Protein AF-A0A966THP9-F1 (afdb_monomer_lite)

Secondary structure (DSSP, 8-state):
---------------HHHHHHHHHTTPPPHHHHTT--SSS-EEEE-TTS-EEEEEE-HHHHHHHHHHHHHT-

Foldseek 3Di:
DDPPCPDDDDDLDDDPVRVVVCVVVVNDDPCRVQVPDDPPWDFDADPVRHTPDTRDDPVVVVVVVVVVVVVD

pLDDT: mean 84.77, std 14.34, range [37.06, 97.12]

Radius of gyration: 16.44 Å; chains: 1; bounding box: 37×34×40 Å

Sequence (72 aa):
MTDLLIGHWSHVYYSKEAEKNRVEKSIPGYSQLYDVQSFPTLYLLDKDKRIIAKKLSYEQMDEIIQLKKKGQ

Structure (mmCIF, N/CA/C/O backbone):
data_AF-A0A966THP9-F1
#
_entry.id   AF-A0A966THP9-F1
#
loop_
_atom_site.group_PDB
_atom_site.id
_atom_site.type_symbol
_atom_site.label_atom_id
_atom_site.label_alt_id
_atom_site.label_comp_id
_atom_site.label_asym_id
_atom_site.label_entity_id
_atom_site.label_seq_id
_atom_site.pdbx_PDB_ins_code
_atom_site.Cartn_x
_atom_site.Cartn_y
_atom_site.Cartn_z
_atom_site.occupancy
_atom_site.B_iso_or_equiv
_atom_site.auth_seq_id
_atom_site.auth_comp_id
_atom_site.auth_asym_id
_atom_site.auth_atom_id
_atom_site.pdbx_PDB_model_num
ATOM 1 N N . MET A 1 1 ? -13.674 -28.982 9.582 1.00 37.06 1 MET A N 1
ATOM 2 C CA . MET A 1 1 ? -12.304 -28.534 9.895 1.00 37.06 1 MET A CA 1
ATOM 3 C C . MET A 1 1 ? -11.724 -28.042 8.578 1.00 37.06 1 MET A C 1
ATOM 5 O O . MET A 1 1 ? -11.234 -28.841 7.800 1.00 37.06 1 MET A O 1
ATOM 9 N N . THR A 1 2 ? -12.014 -26.794 8.210 1.00 38.97 2 THR A N 1
ATOM 10 C CA . THR A 1 2 ? -11.629 -26.239 6.904 1.00 38.97 2 THR A CA 1
ATOM 11 C C . THR A 1 2 ? -10.259 -25.607 7.046 1.00 38.97 2 THR A C 1
ATOM 13 O O . THR A 1 2 ? -10.134 -24.573 7.705 1.00 38.97 2 THR A O 1
ATOM 16 N N . ASP A 1 3 ? -9.256 -26.251 6.460 1.00 45.91 3 ASP A N 1
ATOM 17 C CA . ASP A 1 3 ? -7.905 -25.722 6.342 1.00 45.91 3 ASP A CA 1
ATOM 18 C C . ASP A 1 3 ? -7.959 -24.344 5.677 1.00 45.91 3 ASP A C 1
ATOM 20 O O . ASP A 1 3 ? -8.306 -24.194 4.503 1.00 45.91 3 ASP A O 1
ATOM 24 N N . LEU A 1 4 ? -7.646 -23.310 6.457 1.00 51.41 4 LEU A N 1
ATOM 25 C CA . LEU A 1 4 ? -7.301 -21.999 5.933 1.00 51.41 4 LEU A CA 1
ATOM 26 C C . LEU A 1 4 ? -6.034 -22.203 5.104 1.00 51.41 4 LEU A C 1
ATOM 28 O O . LEU A 1 4 ? -4.944 -22.305 5.660 1.00 51.41 4 LEU A O 1
ATOM 32 N N . LEU A 1 5 ? -6.185 -22.309 3.783 1.00 50.38 5 LEU A N 1
ATOM 33 C CA . LEU A 1 5 ? -5.079 -22.303 2.830 1.00 50.38 5 LEU A CA 1
ATOM 34 C C . LEU A 1 5 ? -4.345 -20.961 2.966 1.00 50.38 5 LEU A C 1
ATOM 36 O O . LEU A 1 5 ? -4.629 -20.005 2.243 1.00 50.38 5 LEU A O 1
ATOM 40 N N . ILE A 1 6 ? -3.415 -20.870 3.919 1.00 60.97 6 ILE A N 1
ATOM 41 C CA . ILE A 1 6 ? -2.391 -19.831 3.944 1.00 60.97 6 ILE A CA 1
ATOM 42 C C . ILE A 1 6 ? -1.553 -20.114 2.700 1.00 60.97 6 ILE A C 1
ATOM 44 O O . ILE A 1 6 ? -0.730 -21.026 2.682 1.00 60.97 6 ILE A O 1
ATOM 48 N N . GLY A 1 7 ? -1.925 -19.436 1.613 1.00 61.78 7 GLY A N 1
ATOM 49 C CA . GLY A 1 7 ? -1.485 -19.741 0.259 1.00 61.78 7 GLY A CA 1
ATOM 50 C C . GLY A 1 7 ? 0.032 -19.839 0.154 1.00 61.78 7 GLY A C 1
ATOM 51 O O . GLY A 1 7 ? 0.760 -19.173 0.889 1.00 61.78 7 GLY A O 1
ATOM 52 N N . HIS A 1 8 ? 0.483 -20.690 -0.769 1.00 62.31 8 HIS A N 1
ATOM 53 C CA . HIS A 1 8 ? 1.888 -20.910 -1.092 1.00 62.31 8 HIS A CA 1
ATOM 54 C C . HIS A 1 8 ? 2.711 -19.620 -1.022 1.00 62.31 8 HIS A C 1
ATOM 56 O O . HIS A 1 8 ? 2.299 -18.580 -1.542 1.00 62.31 8 HIS A O 1
ATOM 62 N N . TRP A 1 9 ? 3.892 -19.708 -0.407 1.00 71.69 9 TRP A N 1
ATOM 63 C CA . TRP A 1 9 ? 4.861 -18.620 -0.409 1.00 71.69 9 TRP A CA 1
ATOM 64 C C . TRP A 1 9 ? 5.117 -18.162 -1.849 1.00 71.69 9 TRP A C 1
ATOM 66 O O . TRP A 1 9 ? 5.672 -18.903 -2.661 1.00 71.69 9 TRP A O 1
ATOM 76 N N . SER A 1 10 ? 4.696 -16.939 -2.171 1.00 69.62 10 SER A N 1
ATOM 77 C CA . SER A 1 10 ? 4.969 -16.345 -3.474 1.00 69.62 10 SER A CA 1
ATOM 78 C C . SER A 1 10 ? 6.399 -15.822 -3.471 1.00 69.62 10 SER A C 1
ATOM 80 O O . SER A 1 10 ? 6.746 -14.941 -2.685 1.00 69.62 10 SER A O 1
ATOM 82 N N . HIS A 1 11 ? 7.240 -16.341 -4.361 1.00 73.81 11 HIS A N 1
ATOM 83 C CA . HIS A 1 11 ? 8.583 -15.811 -4.558 1.00 73.81 11 HIS A CA 1
ATOM 84 C C . HIS A 1 11 ? 8.490 -14.404 -5.172 1.00 73.81 11 HIS A C 1
ATOM 86 O O . HIS A 1 11 ? 8.036 -14.247 -6.301 1.00 73.81 11 HIS A O 1
ATOM 92 N N . VAL A 1 12 ? 8.882 -13.377 -4.414 1.00 73.69 12 VAL A N 1
ATOM 93 C CA . VAL A 1 12 ? 8.797 -11.957 -4.823 1.00 73.69 12 VAL A CA 1
ATOM 94 C C . VAL A 1 12 ? 10.123 -11.380 -5.325 1.00 73.69 12 VAL A C 1
ATOM 96 O O . VAL A 1 12 ? 10.189 -10.201 -5.671 1.00 73.69 12 VAL A O 1
ATOM 99 N N . TYR A 1 13 ? 11.187 -12.184 -5.347 1.00 81.56 13 TYR A N 1
ATOM 100 C CA . TYR A 1 13 ? 12.496 -11.751 -5.820 1.00 81.56 13 TYR A CA 1
ATOM 101 C C . TYR A 1 13 ? 12.566 -11.758 -7.353 1.00 81.56 13 TYR A C 1
ATOM 103 O O . TYR A 1 13 ? 12.060 -12.663 -8.015 1.00 81.56 13 TYR A O 1
ATOM 111 N N . TYR A 1 14 ? 13.239 -10.748 -7.900 1.00 82.38 14 TYR A N 1
ATOM 112 C CA . TYR A 1 14 ? 13.557 -10.630 -9.318 1.00 82.38 14 TYR A CA 1
ATOM 113 C C . TYR A 1 14 ? 15.076 -10.656 -9.496 1.00 82.38 14 TYR A C 1
ATOM 115 O O . TYR A 1 14 ? 15.802 -9.981 -8.762 1.00 82.38 14 TYR A O 1
ATOM 123 N N . SER A 1 15 ? 15.567 -11.387 -10.501 1.00 91.69 15 SER A N 1
ATOM 124 C CA . SER A 1 15 ? 16.956 -11.233 -10.942 1.00 91.69 15 SER A CA 1
ATOM 125 C C . SER A 1 15 ? 17.186 -9.815 -11.479 1.00 91.69 15 SER A C 1
ATOM 127 O O . SER A 1 15 ? 16.246 -9.138 -11.904 1.00 91.69 15 SER A O 1
ATOM 129 N N . LYS A 1 16 ? 18.447 -9.364 -11.521 1.00 93.00 16 LYS A N 1
ATOM 130 C CA . LYS A 1 16 ? 18.797 -8.049 -12.093 1.00 93.00 16 LYS A CA 1
ATOM 131 C C . LYS A 1 16 ? 18.321 -7.892 -13.544 1.00 93.00 16 LYS A C 1
ATOM 133 O O . LYS A 1 16 ? 17.926 -6.805 -13.949 1.00 93.00 16 LYS A O 1
ATOM 138 N N . GLU A 1 17 ? 18.333 -8.977 -14.314 1.00 94.75 17 GLU A N 1
ATOM 139 C CA . GLU A 1 17 ? 17.846 -8.994 -15.696 1.00 94.75 17 GLU A CA 1
ATOM 140 C C . GLU A 1 17 ? 16.320 -8.867 -15.767 1.00 94.75 17 GLU A C 1
ATOM 142 O O . GLU A 1 17 ? 15.803 -8.076 -16.553 1.00 94.75 17 GLU A O 1
ATOM 147 N N . ALA A 1 18 ? 15.587 -9.594 -14.917 1.00 92.38 18 ALA A N 1
ATOM 148 C CA . ALA A 1 18 ? 14.131 -9.496 -14.845 1.00 92.38 18 ALA A CA 1
ATOM 149 C C . ALA A 1 18 ? 13.673 -8.099 -14.391 1.00 92.38 18 ALA A C 1
ATOM 151 O O . ALA A 1 18 ? 12.711 -7.558 -14.936 1.00 92.38 18 ALA A O 1
ATOM 152 N N . GLU A 1 19 ? 14.392 -7.498 -13.440 1.00 91.62 19 GLU A N 1
ATOM 153 C CA . GLU A 1 19 ? 14.201 -6.113 -13.008 1.00 91.62 19 GLU A CA 1
ATOM 154 C C . GLU A 1 19 ? 14.376 -5.137 -14.177 1.00 91.62 19 GLU A C 1
ATOM 156 O O . GLU A 1 19 ? 13.473 -4.351 -14.466 1.00 91.62 19 GLU A O 1
ATOM 161 N N . LYS A 1 20 ? 15.500 -5.237 -14.897 1.00 94.69 20 LYS A N 1
ATOM 162 C CA . LYS A 1 20 ? 15.799 -4.393 -16.059 1.00 94.69 20 LYS A CA 1
ATOM 163 C C . LYS A 1 20 ? 14.707 -4.502 -17.126 1.00 94.69 20 LYS A C 1
ATOM 165 O O . LYS A 1 20 ? 14.159 -3.485 -17.537 1.00 94.69 20 LYS A O 1
ATOM 170 N N . ASN A 1 21 ? 14.322 -5.724 -17.493 1.00 95.69 21 ASN A N 1
ATOM 171 C CA . ASN A 1 21 ? 13.265 -5.975 -18.475 1.00 95.69 21 ASN A CA 1
ATOM 172 C C . ASN A 1 21 ? 11.914 -5.373 -18.054 1.00 95.69 21 ASN A C 1
ATOM 174 O O . ASN A 1 21 ? 11.145 -4.915 -18.899 1.00 95.69 21 ASN A O 1
ATOM 178 N N . ARG A 1 22 ? 11.594 -5.389 -16.753 1.00 93.38 22 ARG A N 1
ATOM 179 C CA . ARG A 1 22 ? 10.362 -4.793 -16.220 1.00 93.38 22 ARG A CA 1
ATOM 180 C C . ARG A 1 22 ? 10.386 -3.268 -16.337 1.00 93.38 22 ARG A C 1
ATOM 182 O O . ARG A 1 22 ? 9.407 -2.682 -16.798 1.00 93.38 22 ARG A O 1
ATOM 189 N N . VAL A 1 23 ? 11.505 -2.650 -15.951 1.00 93.44 23 VAL A N 1
ATOM 190 C CA . VAL A 1 23 ? 11.715 -1.196 -16.019 1.00 93.44 23 VAL A CA 1
ATOM 191 C C . VAL A 1 23 ? 11.687 -0.701 -17.466 1.00 93.44 23 VAL A C 1
ATOM 193 O O . VAL A 1 23 ? 11.005 0.276 -17.752 1.00 93.44 23 VAL A O 1
ATOM 196 N N . GLU A 1 24 ? 12.344 -1.400 -18.395 1.00 96.69 24 GLU A N 1
ATOM 197 C CA . GLU A 1 24 ? 12.331 -1.063 -19.829 1.00 96.69 24 GLU A CA 1
ATOM 198 C C . GLU A 1 24 ? 10.920 -1.109 -20.426 1.00 96.69 24 GLU A C 1
ATOM 200 O O . GLU A 1 24 ? 10.559 -0.278 -21.256 1.00 96.69 24 GLU A O 1
ATOM 205 N N . LYS A 1 25 ? 10.078 -2.032 -19.948 1.00 97.12 25 LYS A N 1
ATOM 206 C CA . LYS A 1 25 ? 8.657 -2.111 -20.315 1.00 97.12 25 LYS A CA 1
ATOM 207 C C . LYS A 1 25 ? 7.772 -1.116 -19.561 1.00 97.12 25 LYS A C 1
ATOM 209 O O . LYS A 1 25 ? 6.556 -1.163 -19.717 1.00 97.12 25 LYS A O 1
ATOM 214 N N . SER A 1 26 ? 8.354 -0.237 -18.741 1.00 95.19 26 SER A N 1
ATOM 215 C CA . SER A 1 26 ? 7.636 0.738 -17.910 1.00 95.19 26 SER A CA 1
ATOM 216 C C . SER A 1 26 ? 6.566 0.102 -17.013 1.00 95.19 26 SER A C 1
ATOM 218 O O . SER A 1 26 ? 5.540 0.711 -16.715 1.00 95.19 26 SER A O 1
ATOM 220 N N . ILE A 1 27 ? 6.797 -1.139 -16.574 1.00 93.38 27 ILE A N 1
ATOM 221 C CA . ILE A 1 27 ? 5.895 -1.837 -15.659 1.00 93.38 27 ILE A CA 1
ATOM 222 C C . ILE A 1 27 ? 6.250 -1.409 -14.224 1.00 93.38 27 ILE A C 1
ATOM 224 O O . ILE A 1 27 ? 7.384 -1.639 -13.784 1.00 93.38 27 ILE A O 1
ATOM 228 N N . PRO A 1 28 ? 5.309 -0.814 -13.470 1.00 92.69 28 PRO A N 1
ATOM 229 C CA . PRO A 1 28 ? 5.586 -0.326 -12.128 1.00 92.69 28 PRO A CA 1
ATOM 230 C C . PRO A 1 28 ? 5.893 -1.474 -11.159 1.00 92.69 28 PRO A C 1
ATOM 232 O O . PRO A 1 28 ? 5.226 -2.509 -11.150 1.00 92.69 28 PRO A O 1
ATOM 235 N N . GLY A 1 29 ? 6.915 -1.281 -10.326 1.00 90.62 29 GLY A N 1
ATOM 236 C CA . GLY A 1 29 ? 7.246 -2.201 -9.237 1.00 90.62 29 GLY A CA 1
ATOM 237 C C . GLY A 1 29 ? 6.326 -2.030 -8.024 1.00 90.62 29 GLY A C 1
ATOM 238 O O . GLY A 1 29 ? 5.583 -1.054 -7.917 1.00 90.62 29 GLY A O 1
ATOM 239 N N . TYR A 1 30 ? 6.422 -2.943 -7.052 1.00 88.62 30 TYR A N 1
ATOM 240 C CA . TYR A 1 30 ? 5.599 -2.892 -5.836 1.00 88.62 30 TYR A CA 1
ATOM 241 C C . TYR A 1 30 ? 5.741 -1.572 -5.066 1.00 88.62 30 TYR A C 1
ATOM 243 O O . TYR A 1 30 ? 4.735 -0.997 -4.665 1.00 88.62 30 TYR A O 1
ATOM 251 N N . SER A 1 31 ? 6.955 -1.032 -4.925 1.00 90.44 31 SER A N 1
ATOM 252 C CA . SER A 1 31 ? 7.157 0.248 -4.232 1.00 90.44 31 SER A CA 1
ATOM 253 C C . SER A 1 31 ? 6.399 1.406 -4.890 1.00 90.44 31 SER A C 1
ATOM 255 O O . SER A 1 31 ? 5.894 2.277 -4.192 1.00 90.44 31 SER A O 1
ATOM 257 N N . GLN A 1 32 ? 6.267 1.395 -6.220 1.00 92.44 32 GLN 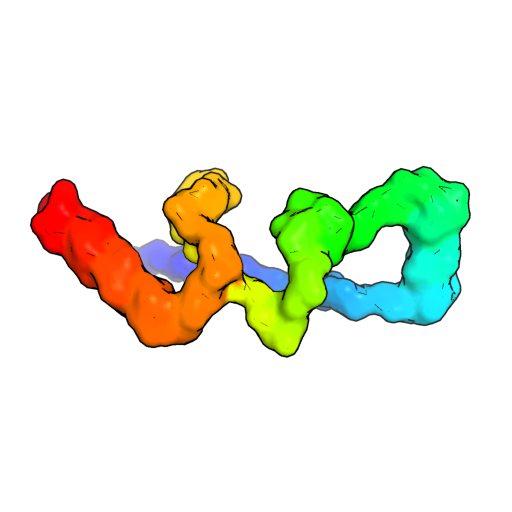A N 1
ATOM 258 C CA . GLN A 1 32 ? 5.497 2.399 -6.959 1.00 92.44 32 GLN A CA 1
ATOM 259 C C . GLN A 1 32 ? 3.992 2.149 -6.829 1.00 92.44 32 GLN A C 1
ATOM 261 O O . GLN A 1 32 ? 3.245 3.071 -6.522 1.00 92.44 32 GLN A O 1
ATOM 266 N N . LEU A 1 33 ? 3.553 0.898 -7.010 1.00 92.38 33 LEU A N 1
ATOM 267 C CA . LEU A 1 33 ? 2.142 0.506 -6.904 1.00 92.38 33 LEU A CA 1
ATOM 268 C C . LEU A 1 33 ? 1.538 0.812 -5.527 1.00 92.38 33 LEU A C 1
ATOM 270 O O . LEU A 1 33 ? 0.351 1.119 -5.429 1.00 92.38 33 LEU A O 1
ATOM 274 N N . TYR A 1 34 ? 2.348 0.724 -4.471 1.00 92.00 34 TYR A N 1
ATOM 275 C CA . TYR A 1 34 ? 1.904 0.913 -3.092 1.00 92.00 34 TYR A CA 1
ATOM 276 C C . TYR A 1 34 ? 2.325 2.255 -2.469 1.00 92.00 34 TYR A C 1
ATOM 278 O O . TYR A 1 34 ? 1.961 2.501 -1.319 1.00 92.00 34 TYR A O 1
ATOM 286 N N . ASP A 1 35 ? 3.016 3.139 -3.201 1.00 92.50 35 ASP A N 1
ATOM 287 C CA . ASP A 1 35 ? 3.575 4.404 -2.675 1.00 92.50 35 ASP A CA 1
ATOM 288 C C . ASP A 1 35 ? 4.441 4.180 -1.415 1.00 92.50 35 ASP A C 1
ATOM 290 O O . ASP A 1 35 ? 4.213 4.730 -0.332 1.00 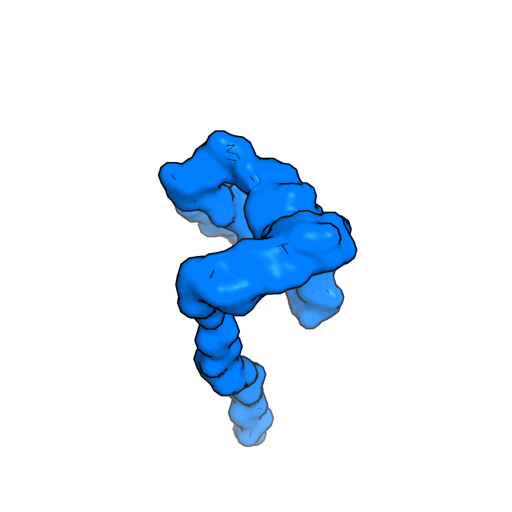92.50 35 ASP A O 1
ATOM 294 N N . VAL A 1 36 ? 5.428 3.292 -1.549 1.00 92.81 36 VAL A N 1
ATOM 295 C CA . VAL A 1 36 ? 6.390 2.974 -0.489 1.00 92.81 36 VAL A CA 1
ATOM 296 C C . VAL A 1 36 ? 7.520 3.997 -0.515 1.00 92.81 36 VAL A C 1
ATOM 298 O O . VAL A 1 36 ? 8.274 4.074 -1.482 1.00 92.81 36 VAL A O 1
ATOM 301 N N . GLN A 1 37 ? 7.648 4.759 0.571 1.00 92.12 37 GLN A N 1
ATOM 302 C CA . GLN A 1 37 ? 8.638 5.837 0.712 1.00 92.12 37 GLN A CA 1
ATOM 303 C C . GLN A 1 37 ? 9.783 5.473 1.666 1.00 92.12 37 GLN A C 1
ATOM 305 O O . GLN A 1 37 ? 10.864 6.048 1.589 1.00 92.12 37 GLN A O 1
ATOM 310 N N . SER A 1 38 ? 9.559 4.508 2.558 1.00 91.12 38 SER A N 1
ATOM 311 C CA . SER A 1 38 ? 10.534 4.035 3.537 1.00 91.12 38 SER A CA 1
ATOM 312 C C . SER A 1 38 ? 10.390 2.531 3.760 1.00 91.12 38 SER A C 1
ATOM 314 O O . SER A 1 38 ? 9.347 1.934 3.482 1.00 91.12 38 SER A O 1
ATOM 316 N N . PHE A 1 39 ? 11.449 1.901 4.261 1.00 89.88 39 PHE A N 1
ATOM 317 C CA . PHE A 1 39 ? 11.443 0.480 4.592 1.00 89.88 39 PHE A CA 1
ATOM 318 C C . PHE A 1 39 ? 11.782 0.286 6.076 1.00 89.88 39 PHE A C 1
ATOM 320 O O . PHE A 1 39 ? 12.764 0.874 6.533 1.00 89.88 39 PHE A O 1
ATOM 327 N N . PRO A 1 40 ? 11.020 -0.546 6.813 1.00 90.31 40 PRO A N 1
ATOM 328 C CA . PRO A 1 40 ? 9.794 -1.238 6.390 1.00 90.31 40 PRO A CA 1
ATOM 329 C C . PRO A 1 40 ? 8.568 -0.300 6.310 1.00 90.31 40 PRO A C 1
ATOM 331 O O . PRO A 1 40 ? 8.463 0.653 7.073 1.00 90.31 40 PRO A O 1
ATOM 334 N N . THR A 1 41 ? 7.614 -0.603 5.420 1.00 91.94 41 THR A N 1
ATOM 335 C CA . THR A 1 41 ? 6.268 0.009 5.411 1.00 91.94 41 THR A CA 1
ATOM 336 C C . THR A 1 41 ? 5.219 -1.085 5.596 1.00 91.94 41 THR A C 1
ATOM 338 O O . THR A 1 41 ? 5.231 -2.080 4.871 1.00 91.94 41 THR A O 1
ATOM 341 N N . LEU A 1 42 ? 4.294 -0.889 6.539 1.00 92.88 42 LEU A N 1
ATOM 342 C CA . LEU A 1 42 ? 3.233 -1.847 6.852 1.00 92.88 42 LEU A CA 1
ATOM 343 C C . LEU A 1 42 ? 1.871 -1.384 6.311 1.00 92.88 42 LE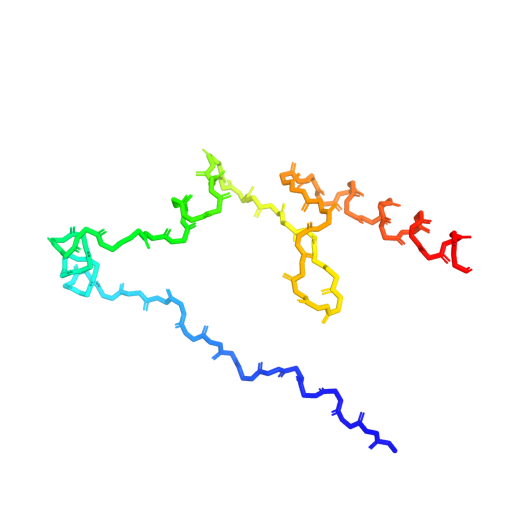U A C 1
ATOM 345 O O . LEU A 1 42 ? 1.505 -0.210 6.409 1.00 92.88 42 LEU A O 1
ATOM 349 N N . TYR A 1 43 ? 1.107 -2.331 5.764 1.00 93.00 43 TYR A N 1
ATOM 350 C CA . TYR A 1 43 ? -0.263 -2.143 5.278 1.00 93.00 43 TYR A CA 1
ATOM 351 C C . TYR A 1 43 ? -1.168 -3.164 5.962 1.00 93.00 43 TYR A C 1
ATOM 353 O O . TYR A 1 43 ? -0.822 -4.342 6.035 1.00 93.00 43 TYR A O 1
ATOM 361 N N . LEU A 1 44 ? -2.332 -2.723 6.436 1.00 92.56 44 LEU A N 1
ATOM 362 C CA . LEU A 1 44 ? -3.351 -3.605 6.998 1.00 92.56 44 LEU A CA 1
ATOM 363 C C . LEU A 1 44 ? -4.464 -3.803 5.970 1.00 92.56 44 LEU A C 1
ATOM 365 O O . LEU A 1 44 ? -4.973 -2.827 5.409 1.00 92.56 44 LEU A O 1
ATOM 369 N N . LEU A 1 45 ? -4.827 -5.061 5.716 1.00 92.50 45 LEU A N 1
ATOM 370 C CA . LEU A 1 45 ? -5.827 -5.446 4.724 1.00 92.50 45 LEU A CA 1
ATOM 371 C C . LEU A 1 45 ? -7.022 -6.137 5.391 1.00 92.50 45 LEU A C 1
ATOM 373 O O . LEU A 1 45 ? -6.871 -6.789 6.423 1.00 92.50 45 LEU A O 1
ATOM 377 N N . ASP A 1 46 ? -8.203 -6.009 4.787 1.00 90.44 46 ASP A N 1
ATOM 378 C CA . ASP A 1 46 ? -9.375 -6.813 5.140 1.00 90.44 46 ASP A CA 1
ATOM 379 C C . ASP A 1 46 ? -9.372 -8.190 4.442 1.00 90.44 46 ASP A C 1
ATOM 381 O O . ASP A 1 46 ? -8.494 -8.517 3.637 1.00 90.44 46 ASP A O 1
ATOM 385 N N . LYS A 1 47 ? -10.393 -9.007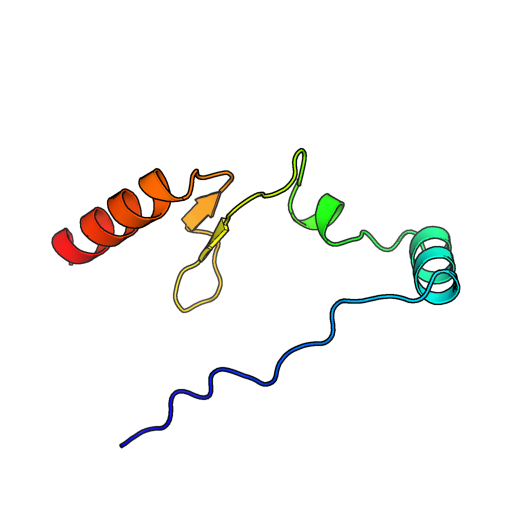 4.733 1.00 90.44 47 LYS A N 1
ATOM 386 C CA . LYS A 1 47 ? -10.581 -10.347 4.144 1.00 90.44 47 LYS A CA 1
ATOM 387 C C . LYS A 1 47 ? -10.706 -10.348 2.613 1.00 90.44 47 LYS A C 1
ATOM 389 O O . LYS A 1 47 ? -10.411 -11.357 1.981 1.00 90.44 47 LYS A O 1
ATOM 394 N N . ASP A 1 48 ? -11.131 -9.233 2.023 1.00 92.50 48 ASP A N 1
ATOM 395 C CA . ASP A 1 48 ? -11.308 -9.068 0.579 1.00 92.50 48 ASP A CA 1
ATOM 396 C C . ASP A 1 48 ? -10.061 -8.424 -0.063 1.00 92.50 48 ASP A C 1
ATOM 398 O O . ASP A 1 48 ? -10.100 -7.994 -1.216 1.00 92.50 48 ASP A O 1
ATOM 402 N N . LYS A 1 49 ? -8.939 -8.371 0.676 1.00 90.31 49 LYS A N 1
ATOM 403 C CA . LYS A 1 49 ? -7.6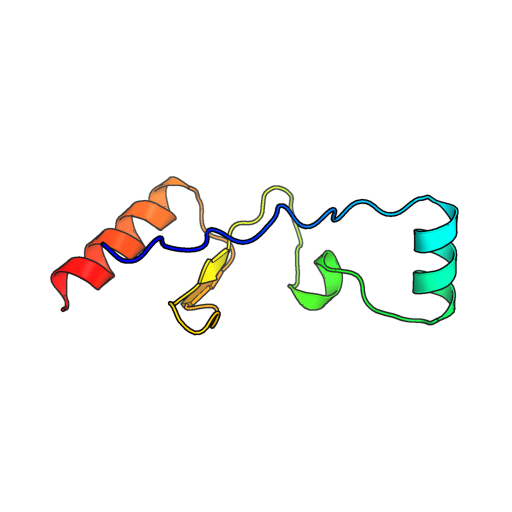52 -7.780 0.276 1.00 90.31 49 LYS A CA 1
ATOM 404 C C . LYS A 1 49 ? -7.723 -6.271 0.016 1.00 90.31 49 LYS A C 1
ATOM 406 O O . LYS A 1 49 ? -6.864 -5.724 -0.680 1.00 90.31 49 LYS A O 1
ATOM 411 N N . ARG A 1 50 ? -8.708 -5.572 0.584 1.00 93.31 50 ARG A N 1
ATOM 412 C CA . ARG A 1 50 ? -8.762 -4.106 0.539 1.00 93.31 50 ARG A CA 1
ATOM 413 C C . ARG A 1 50 ? -7.8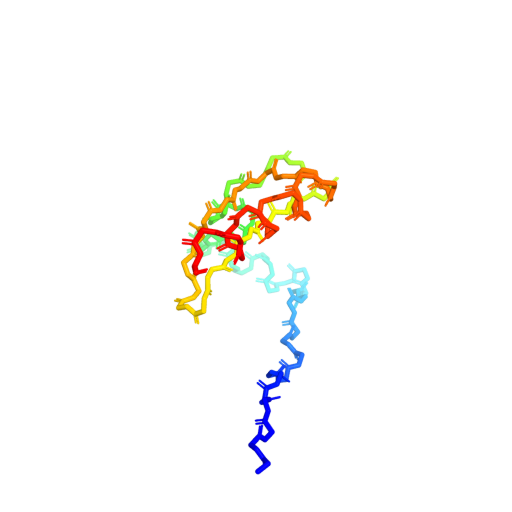76 -3.531 1.627 1.00 93.31 50 ARG A C 1
ATOM 415 O O . ARG A 1 50 ? -7.890 -3.998 2.761 1.00 93.31 50 ARG A O 1
ATOM 422 N N . ILE A 1 51 ? -7.123 -2.491 1.291 1.00 93.62 51 ILE A N 1
ATOM 423 C CA . ILE A 1 51 ? -6.277 -1.792 2.255 1.00 93.62 51 ILE A CA 1
ATOM 424 C C . ILE A 1 51 ? -7.166 -0.954 3.179 1.00 93.62 51 ILE A C 1
ATOM 426 O O . ILE A 1 51 ? -7.826 -0.026 2.716 1.00 93.62 51 ILE A O 1
ATOM 430 N N . ILE A 1 52 ? -7.145 -1.256 4.476 1.00 92.94 52 ILE A N 1
ATOM 431 C CA . ILE A 1 52 ? -7.921 -0.542 5.501 1.00 92.94 52 ILE A CA 1
ATOM 432 C C . ILE A 1 52 ? -7.075 0.435 6.320 1.00 92.94 52 ILE A C 1
ATOM 434 O O . ILE A 1 52 ? -7.623 1.356 6.918 1.00 92.94 52 ILE A O 1
ATOM 438 N N . ALA A 1 53 ? -5.751 0.261 6.326 1.00 92.88 53 ALA A N 1
ATOM 439 C CA . ALA A 1 53 ? -4.802 1.218 6.883 1.00 92.88 53 ALA A CA 1
ATOM 440 C C . ALA A 1 53 ? -3.428 1.088 6.202 1.00 92.88 53 ALA A C 1
ATOM 442 O O . ALA A 1 53 ? -3.064 0.019 5.706 1.00 92.88 53 ALA A O 1
ATOM 443 N N . LYS A 1 54 ? -2.672 2.189 6.153 1.00 92.88 54 LYS A N 1
ATOM 444 C CA . LYS A 1 54 ? -1.382 2.308 5.451 1.00 92.88 54 LYS A CA 1
ATOM 445 C C . LYS A 1 54 ? -0.342 2.938 6.368 1.00 92.88 54 LYS A C 1
ATOM 447 O O . LYS A 1 54 ? -0.709 3.781 7.179 1.00 92.88 54 LYS A O 1
ATOM 452 N N . LYS A 1 55 ? 0.935 2.611 6.145 1.00 90.75 55 LYS A N 1
ATOM 453 C CA . LYS A 1 55 ? 2.096 3.281 6.761 1.00 90.75 55 LYS A CA 1
ATOM 454 C C . LYS A 1 55 ? 2.024 3.292 8.297 1.00 90.75 55 LYS A C 1
ATOM 456 O O . LYS A 1 55 ? 2.352 4.289 8.929 1.00 90.75 55 LYS A O 1
ATOM 461 N N . LEU A 1 56 ? 1.561 2.184 8.875 1.00 89.44 56 LEU A N 1
ATOM 462 C CA . LEU A 1 56 ? 1.438 2.019 10.323 1.00 89.44 56 LEU A CA 1
ATOM 463 C C . LEU A 1 56 ? 2.768 1.592 10.943 1.00 89.44 56 LEU A C 1
ATOM 465 O O . LEU A 1 56 ? 3.525 0.838 10.323 1.00 89.44 56 LEU A O 1
ATOM 469 N N . SER A 1 57 ? 3.006 2.007 12.188 1.00 90.12 57 SER A N 1
ATOM 470 C CA . SER A 1 57 ? 3.950 1.297 13.051 1.00 90.12 57 SER A CA 1
ATOM 471 C C . SER A 1 57 ? 3.382 -0.073 13.439 1.00 90.12 57 SER A C 1
ATOM 473 O O . SER A 1 57 ? 2.185 -0.340 13.293 1.00 90.12 57 SER A O 1
ATOM 475 N N . TYR A 1 58 ? 4.246 -0.952 13.939 1.00 88.00 58 TYR A N 1
ATOM 476 C CA . TYR A 1 58 ? 3.827 -2.271 14.405 1.00 88.00 58 TYR A CA 1
ATOM 477 C C . TYR A 1 58 ? 2.822 -2.174 15.569 1.00 88.00 58 TYR A C 1
ATOM 479 O O . TYR A 1 58 ? 1.826 -2.892 15.595 1.00 88.00 58 TYR A O 1
ATOM 487 N N . GLU A 1 59 ? 3.034 -1.234 16.488 1.00 91.25 59 GLU A N 1
ATOM 488 C CA . GLU A 1 59 ? 2.190 -0.996 17.663 1.00 91.25 59 GLU A CA 1
ATOM 489 C C . GLU A 1 59 ? 0.793 -0.502 17.263 1.00 91.25 59 GLU A C 1
ATOM 491 O O . GLU A 1 59 ? -0.217 -1.044 17.712 1.00 91.25 59 GLU A O 1
ATOM 496 N N . GLN A 1 60 ? 0.722 0.461 16.336 1.00 90.44 60 GLN A N 1
ATOM 497 C CA . GLN A 1 60 ? -0.548 0.984 15.810 1.00 90.44 60 GLN A CA 1
ATOM 498 C C . GLN A 1 60 ? -1.381 -0.098 15.111 1.00 90.44 60 GLN A C 1
ATOM 500 O O . GLN A 1 60 ? -2.609 -0.019 15.043 1.00 90.44 60 GLN A O 1
ATOM 505 N N . MET A 1 61 ? -0.713 -1.114 14.566 1.00 91.44 61 MET A N 1
ATOM 506 C CA . MET A 1 61 ? -1.354 -2.239 13.900 1.00 91.44 61 MET A CA 1
ATOM 507 C C . MET A 1 61 ? -2.221 -3.047 14.869 1.00 91.44 61 MET A C 1
ATOM 509 O O . MET A 1 61 ? -3.371 -3.341 14.536 1.00 91.44 61 MET A O 1
ATOM 513 N N . ASP A 1 62 ? -1.710 -3.359 16.066 1.00 90.00 62 ASP A N 1
ATOM 514 C CA . ASP A 1 62 ? -2.486 -4.083 17.079 1.00 90.00 62 ASP A CA 1
ATOM 515 C C . ASP A 1 62 ? -3.679 -3.245 17.547 1.00 90.00 62 ASP A C 1
ATOM 517 O O . ASP A 1 62 ? -4.810 -3.728 17.531 1.00 90.00 62 ASP A O 1
ATOM 521 N N . GLU A 1 63 ? -3.475 -1.957 17.836 1.00 91.25 63 GLU A N 1
ATOM 522 C CA . GLU A 1 63 ? -4.551 -1.052 18.260 1.00 91.25 63 GLU A CA 1
ATOM 523 C C . GLU A 1 63 ? -5.719 -1.030 17.263 1.00 91.25 63 GLU A C 1
ATOM 525 O O . GLU A 1 63 ? -6.880 -1.203 17.647 1.00 91.25 63 GLU A O 1
ATOM 530 N N . ILE A 1 64 ? -5.428 -0.885 15.967 1.00 89.56 64 ILE A N 1
ATOM 531 C CA . ILE A 1 64 ? -6.451 -0.861 14.913 1.00 89.56 64 ILE A CA 1
ATOM 532 C C . ILE A 1 64 ? -7.184 -2.202 14.824 1.00 89.56 64 ILE A C 1
ATOM 534 O O . ILE A 1 64 ? -8.409 -2.225 14.659 1.00 89.56 64 ILE A O 1
ATOM 538 N N . ILE A 1 65 ? -6.469 -3.322 14.957 1.00 90.19 65 ILE A N 1
ATOM 539 C CA . ILE A 1 65 ? -7.077 -4.656 14.968 1.00 90.19 65 ILE A CA 1
ATOM 540 C C . ILE A 1 65 ? -8.018 -4.802 16.170 1.00 90.19 65 ILE A C 1
ATOM 542 O O . ILE A 1 65 ? -9.149 -5.266 16.004 1.00 90.19 65 ILE A O 1
ATOM 546 N N . GLN A 1 66 ? -7.598 -4.378 17.365 1.00 90.50 66 GLN A N 1
ATOM 547 C CA . GLN A 1 66 ? -8.434 -4.439 18.566 1.00 90.50 66 GLN A CA 1
ATOM 548 C C . GLN A 1 66 ? -9.674 -3.547 18.444 1.00 90.50 66 GLN A C 1
ATOM 550 O O . GLN A 1 66 ? -10.773 -3.975 18.798 1.00 90.50 66 GLN A O 1
ATOM 555 N N . LEU A 1 67 ? -9.532 -2.334 17.901 1.00 88.94 67 LEU A N 1
ATOM 556 C CA . LEU A 1 67 ? -10.659 -1.429 17.656 1.00 88.94 67 LEU A CA 1
ATOM 557 C C . LEU A 1 67 ? -11.684 -2.047 16.696 1.00 88.94 67 LEU A C 1
ATOM 559 O O . LEU A 1 67 ? -12.884 -1.996 16.962 1.00 88.94 67 LEU A O 1
ATOM 563 N N . LYS A 1 68 ? -11.225 -2.680 15.609 1.00 84.62 68 LYS A N 1
ATOM 564 C CA . LYS A 1 68 ? -12.104 -3.366 14.647 1.00 84.62 68 LYS A CA 1
ATOM 565 C C . LYS A 1 68 ? -12.811 -4.578 15.253 1.00 84.62 68 LYS A C 1
ATOM 567 O O . LYS A 1 68 ? -13.972 -4.793 14.933 1.00 84.62 68 LYS A O 1
ATOM 572 N N . LYS A 1 69 ? -12.140 -5.336 16.128 1.00 84.25 69 LYS A N 1
ATOM 573 C CA . LYS A 1 69 ? -12.734 -6.484 16.835 1.00 84.25 69 LYS A CA 1
ATOM 574 C C . LYS A 1 69 ? -13.795 -6.077 17.859 1.00 84.25 69 LYS A C 1
ATOM 576 O O . LYS A 1 69 ? -14.759 -6.803 18.027 1.00 84.25 69 LYS A O 1
ATOM 581 N N . LYS A 1 70 ? -13.611 -4.948 18.553 1.00 79.19 70 LYS A N 1
ATOM 582 C CA . LYS A 1 70 ? -14.556 -4.453 19.575 1.00 79.19 70 LYS A CA 1
ATOM 583 C C . LYS A 1 70 ? -15.795 -3.773 18.989 1.00 79.19 70 LYS A C 1
ATOM 585 O O . LYS A 1 70 ? -16.805 -3.677 19.672 1.00 79.19 70 LYS A O 1
ATOM 590 N N . GLY A 1 71 ? -15.693 -3.244 17.769 1.00 65.69 71 GLY A N 1
ATOM 591 C CA . GLY A 1 71 ? -16.806 -2.619 17.048 1.00 65.69 71 GLY A CA 1
ATOM 592 C C . GLY A 1 71 ? -17.644 -3.586 16.203 1.00 65.69 71 GLY A C 1
ATOM 593 O O . GLY A 1 71 ? -18.469 -3.112 15.423 1.00 65.69 71 GLY A O 1
ATOM 594 N N . GLN A 1 72 ? -17.394 -4.895 16.310 1.00 52.91 72 GLN A N 1
ATOM 595 C CA . GLN A 1 72 ? -18.176 -5.979 15.708 1.00 52.91 72 GLN A CA 1
ATOM 596 C C . GLN A 1 72 ? -18.969 -6.734 16.770 1.00 52.91 72 GLN A C 1
ATOM 598 O O . GLN A 1 72 ? -18.466 -6.840 17.910 1.00 52.91 72 GLN A O 1
#